Protein AF-A0A3P6T407-F1 (afdb_monomer_lite)

InterPro domains:
  IPR002453 Beta tubulin [PR01163] (12-26)
  IPR002453 Beta tubulin [PR01163] (30-53)
  IPR002453 Beta tubulin [PR01163] (60-71)
  IPR008280 Tubulin/FtsZ, C-terminal [SSF55307] (7-69)
  IPR018316 Tubulin/FtsZ, 2-layer sandwich domain [PF03953] (8-65)
  IPR037103 Tubulin/FtsZ-like, C-terminal domain [G3DSA:3.30.1330.20] (4-56)

Radius of gyration: 19.93 Å; chains: 1; bounding box: 57×21×39 Å

Sequence (77 aa):
MRLFLMLEVDDQMMSVQNKNSSYFVEWIPNNVKTAVCDIPPRGLKMAATFIGNSTAIQELFKRISEQFTGKVTFFNK

Foldseek 3Di:
DDDDDVVVVVVVVVVVCVVPVVQDDPVDPPPDDDDDDPDADPPDPDDDDDDDPHPCVVVVVVVVVVVVVVVVVVVVD

Secondary structure (DSSP, 8-state):
--PPPHHHHHHHHHHHHHHTGGGS-TTSTT-------SSPPTT-S---------TTHHHHHHHHHHHHHHHHHHHT-

pLDDT: mean 91.66, std 10.48, range [46.47, 98.25]

Organism: Cylicostephanus goldi (NCBI:txid71465)

Structure (mmCIF, N/CA/C/O backbone):
data_AF-A0A3P6T407-F1
#
_entry.id   AF-A0A3P6T407-F1
#
loop_
_atom_site.group_PDB
_atom_site.id
_atom_site.type_symbol
_atom_site.label_atom_id
_atom_site.label_alt_id
_atom_site.label_comp_id
_atom_site.label_asym_id
_atom_site.label_entity_id
_atom_site.label_seq_id
_atom_site.pdbx_PDB_ins_code
_atom_site.Cartn_x
_atom_site.Cartn_y
_atom_site.Cartn_z
_atom_site.occupancy
_atom_site.B_iso_or_equiv
_atom_site.auth_seq_id
_atom_site.auth_comp_id
_atom_site.auth_asym_id
_atom_site.auth_atom_id
_atom_site.pdbx_PDB_model_num
ATOM 1 N N . MET A 1 1 ? 12.915 -2.625 -27.217 1.00 46.47 1 MET A N 1
ATOM 2 C CA . MET A 1 1 ? 12.204 -2.779 -25.931 1.00 46.47 1 MET A CA 1
ATOM 3 C C . MET A 1 1 ? 13.082 -2.108 -24.894 1.00 46.47 1 MET A C 1
ATOM 5 O O . MET A 1 1 ? 14.217 -2.534 -24.742 1.00 46.47 1 MET A O 1
ATOM 9 N N . ARG A 1 2 ? 12.675 -0.963 -24.337 1.00 51.69 2 ARG A N 1
ATOM 10 C CA . ARG A 1 2 ? 13.505 -0.268 -23.344 1.00 51.69 2 ARG A CA 1
ATOM 11 C C . ARG A 1 2 ? 13.340 -1.048 -22.042 1.00 51.69 2 ARG A C 1
ATOM 13 O O . ARG A 1 2 ? 12.226 -1.085 -21.530 1.00 51.69 2 ARG A O 1
ATOM 20 N N . LEU A 1 3 ? 14.398 -1.716 -21.581 1.00 57.91 3 LEU A N 1
ATOM 21 C CA . LEU A 1 3 ? 14.443 -2.243 -20.218 1.00 57.91 3 LEU A CA 1
ATOM 22 C C . LEU A 1 3 ? 14.170 -1.049 -19.297 1.00 57.91 3 LEU A C 1
ATOM 24 O O . LEU A 1 3 ? 14.864 -0.034 -19.405 1.00 57.91 3 LEU A O 1
ATOM 28 N N . PHE A 1 4 ? 13.141 -1.123 -18.459 1.00 64.00 4 PHE A N 1
ATOM 29 C CA . PHE A 1 4 ? 13.027 -0.156 -17.377 1.00 64.00 4 PHE A CA 1
ATOM 30 C C . PHE A 1 4 ? 14.246 -0.343 -16.480 1.00 64.00 4 PHE A C 1
ATOM 32 O O . PHE A 1 4 ? 14.561 -1.463 -16.079 1.00 64.00 4 PHE A O 1
ATOM 39 N N . LEU A 1 5 ? 14.966 0.741 -16.203 1.00 77.56 5 LEU A N 1
ATOM 40 C CA . LEU A 1 5 ? 16.044 0.693 -15.229 1.00 77.56 5 LEU A CA 1
ATOM 41 C C . LEU A 1 5 ? 15.385 0.513 -13.863 1.00 77.56 5 LEU A C 1
ATOM 43 O O . LEU A 1 5 ? 14.646 1.389 -13.424 1.00 77.56 5 LEU A O 1
ATOM 47 N N . MET A 1 6 ? 15.651 -0.617 -13.203 1.00 85.00 6 MET A N 1
ATOM 48 C CA . MET A 1 6 ? 15.197 -0.900 -11.833 1.00 85.00 6 MET A CA 1
ATOM 49 C C . MET A 1 6 ? 15.428 0.302 -10.901 1.00 85.00 6 MET A C 1
ATOM 51 O O . MET A 1 6 ? 14.552 0.650 -10.121 1.00 85.00 6 MET A O 1
ATOM 55 N N . LEU A 1 7 ? 16.557 0.995 -11.082 1.00 89.06 7 LEU A N 1
ATOM 56 C CA . LEU A 1 7 ? 16.919 2.209 -10.351 1.00 89.06 7 LEU A CA 1
ATOM 57 C C . LEU A 1 7 ? 15.866 3.321 -10.449 1.00 89.06 7 LEU A C 1
ATOM 59 O O . LEU A 1 7 ? 15.531 3.929 -9.442 1.00 89.06 7 LEU A O 1
ATOM 63 N N . GLU A 1 8 ? 15.308 3.569 -11.636 1.00 91.81 8 GLU A N 1
ATOM 64 C CA . GLU A 1 8 ? 14.300 4.621 -11.816 1.00 91.81 8 GLU A CA 1
ATOM 65 C C . GLU A 1 8 ? 13.009 4.277 -11.060 1.00 91.81 8 GLU A C 1
ATOM 67 O O . GLU A 1 8 ? 12.393 5.146 -10.443 1.00 91.81 8 GLU A O 1
ATOM 72 N N . VAL A 1 9 ? 12.619 2.998 -11.063 1.00 92.25 9 VAL A N 1
ATOM 73 C CA . VAL A 1 9 ? 11.456 2.512 -10.306 1.00 92.25 9 VAL A CA 1
ATOM 74 C C . VAL A 1 9 ? 11.706 2.649 -8.805 1.00 92.25 9 VAL A C 1
ATOM 76 O O . VAL A 1 9 ? 10.840 3.149 -8.086 1.00 92.25 9 VAL A O 1
ATOM 79 N N . ASP A 1 10 ? 12.887 2.257 -8.337 1.00 93.00 10 ASP A N 1
ATOM 80 C CA . ASP A 1 10 ? 13.248 2.323 -6.923 1.00 93.00 10 ASP A CA 1
ATOM 81 C C . ASP A 1 10 ? 13.325 3.772 -6.415 1.00 93.00 10 ASP A C 1
ATOM 83 O O . ASP A 1 10 ? 12.787 4.066 -5.346 1.00 93.00 10 ASP A O 1
ATOM 87 N N . ASP A 1 11 ? 13.876 4.702 -7.200 1.00 95.38 11 ASP A N 1
ATOM 88 C CA . ASP A 1 11 ? 13.934 6.131 -6.863 1.00 95.38 11 ASP A CA 1
ATOM 89 C C . ASP A 1 11 ? 12.534 6.739 -6.705 1.00 95.38 11 ASP A C 1
ATOM 91 O O . ASP A 1 11 ? 12.256 7.470 -5.745 1.00 95.38 11 ASP A O 1
ATOM 95 N N . GLN A 1 12 ? 11.613 6.413 -7.618 1.00 95.25 12 GLN A N 1
ATOM 96 C CA . GLN A 1 12 ? 10.228 6.876 -7.514 1.00 95.25 12 GLN A CA 1
ATOM 97 C C . GLN A 1 12 ? 9.532 6.284 -6.287 1.00 95.25 12 GLN A C 1
ATOM 99 O O . GLN A 1 12 ? 8.859 7.004 -5.544 1.00 95.25 12 GLN A O 1
ATOM 104 N N . MET A 1 13 ? 9.728 4.993 -6.025 1.00 95.88 13 MET A N 1
ATOM 105 C CA . MET A 1 13 ? 9.114 4.306 -4.888 1.00 95.88 13 MET A CA 1
ATOM 106 C C . MET A 1 13 ? 9.673 4.785 -3.546 1.00 95.88 13 MET A C 1
ATOM 108 O O . MET A 1 13 ? 8.926 4.880 -2.569 1.00 95.88 13 MET A O 1
ATOM 112 N N . MET A 1 14 ? 10.949 5.165 -3.496 1.00 95.69 14 MET A N 1
ATOM 113 C CA . MET A 1 14 ? 11.563 5.836 -2.352 1.00 95.69 14 MET A CA 1
ATOM 114 C C . MET A 1 14 ? 10.974 7.238 -2.148 1.00 95.69 14 MET A C 1
ATOM 116 O O . MET A 1 14 ? 10.602 7.605 -1.033 1.00 95.69 14 MET A O 1
ATOM 120 N N . SER A 1 15 ? 10.815 8.020 -3.223 1.00 97.31 15 SER A N 1
ATOM 121 C CA . SER A 1 15 ? 10.212 9.360 -3.157 1.00 97.31 15 SER A CA 1
ATOM 122 C C . SER A 1 15 ? 8.787 9.323 -2.602 1.00 97.31 15 SER A C 1
ATOM 124 O O . SER A 1 15 ? 8.431 10.148 -1.759 1.00 97.31 15 SER A O 1
ATOM 126 N N . VAL A 1 16 ? 7.974 8.356 -3.040 1.00 96.81 16 VAL A N 1
ATOM 127 C CA . VAL A 1 16 ? 6.593 8.178 -2.566 1.00 96.81 16 VAL A CA 1
ATOM 128 C C . VAL A 1 16 ? 6.556 7.826 -1.081 1.00 96.81 16 VAL A C 1
ATOM 130 O O . VAL A 1 16 ? 5.778 8.437 -0.348 1.00 96.81 16 VAL A O 1
ATOM 133 N N . GLN A 1 17 ? 7.400 6.893 -0.633 1.00 96.38 17 GLN A N 1
ATOM 134 C CA . GLN A 1 17 ? 7.482 6.507 0.779 1.00 96.38 17 GLN A CA 1
ATOM 135 C C . GLN A 1 17 ? 7.928 7.676 1.660 1.00 96.38 17 GLN A C 1
ATOM 137 O O . GLN A 1 17 ? 7.300 7.940 2.677 1.00 96.38 17 GLN A O 1
ATOM 142 N N . ASN A 1 18 ? 8.940 8.436 1.237 1.00 96.31 18 ASN A N 1
ATOM 143 C CA . ASN A 1 18 ? 9.453 9.568 2.012 1.00 96.31 18 ASN A CA 1
ATOM 144 C C . ASN A 1 18 ? 8.449 10.720 2.113 1.00 96.31 18 ASN A C 1
ATOM 146 O O . ASN A 1 18 ? 8.282 11.302 3.182 1.00 96.31 18 ASN A O 1
ATOM 150 N N . LYS A 1 19 ? 7.759 11.052 1.015 1.00 97.94 19 LYS A N 1
ATOM 151 C CA . LYS A 1 19 ? 6.753 12.129 1.000 1.00 97.94 19 LYS A CA 1
ATOM 152 C C . LYS A 1 19 ? 5.514 11.798 1.831 1.00 97.94 19 LYS A C 1
ATOM 154 O O . LYS A 1 19 ? 4.862 12.712 2.320 1.00 97.94 19 LYS A O 1
ATOM 159 N N . ASN A 1 20 ? 5.188 10.515 1.964 1.00 96.69 20 ASN A N 1
ATOM 160 C CA . ASN A 1 20 ? 3.963 10.038 2.603 1.00 96.69 20 ASN A CA 1
ATOM 161 C C . ASN A 1 20 ? 4.262 9.093 3.774 1.00 96.69 20 ASN A C 1
ATOM 163 O O . ASN A 1 20 ? 3.498 8.161 4.020 1.00 96.69 20 ASN A O 1
ATOM 167 N N . SER A 1 21 ? 5.383 9.297 4.470 1.00 94.94 21 SER A N 1
ATOM 168 C CA . SER A 1 21 ? 5.898 8.358 5.474 1.00 94.94 21 SER A CA 1
ATOM 169 C C . SER A 1 21 ? 4.879 8.035 6.566 1.00 94.94 21 SER A C 1
ATOM 171 O O . SER A 1 21 ? 4.777 6.886 6.979 1.00 94.94 21 SER A O 1
ATOM 173 N N . SER A 1 22 ? 4.044 9.006 6.945 1.00 96.81 22 SER A N 1
ATOM 174 C CA . SER A 1 22 ? 2.973 8.845 7.936 1.00 96.81 22 SER A CA 1
ATOM 175 C C . SER A 1 22 ? 1.874 7.848 7.545 1.00 96.81 22 SER A C 1
ATOM 177 O O . SER A 1 22 ? 1.126 7.401 8.414 1.00 96.81 22 SER A O 1
ATOM 179 N N . TYR A 1 23 ? 1.750 7.483 6.265 1.00 96.81 23 TYR A N 1
ATOM 180 C CA . TYR A 1 23 ? 0.813 6.453 5.801 1.00 96.81 23 TYR A CA 1
ATOM 181 C C . TYR A 1 23 ? 1.380 5.033 5.897 1.00 96.81 23 TYR A C 1
ATOM 183 O O . TYR A 1 23 ? 0.631 4.066 5.739 1.00 96.81 23 TYR A O 1
ATOM 191 N N . PHE A 1 24 ? 2.677 4.890 6.169 1.00 96.56 24 PHE A N 1
ATOM 192 C CA . PHE A 1 24 ? 3.343 3.606 6.332 1.00 96.56 24 PHE A CA 1
ATOM 193 C C . PHE A 1 24 ? 3.637 3.361 7.808 1.00 96.56 24 PHE A C 1
ATOM 195 O O . PHE A 1 24 ? 4.097 4.236 8.535 1.00 96.56 24 PHE A O 1
ATOM 202 N N . VAL A 1 25 ? 3.371 2.143 8.268 1.00 96.94 25 VAL A N 1
ATOM 203 C CA . VAL A 1 25 ? 3.630 1.776 9.660 1.00 96.94 25 VAL A CA 1
ATOM 204 C C . VAL A 1 25 ? 5.130 1.635 9.922 1.00 96.94 25 VAL A C 1
ATOM 206 O O . VAL A 1 25 ? 5.810 0.875 9.238 1.00 96.94 25 VAL A O 1
ATOM 209 N N . GLU A 1 26 ? 5.639 2.320 10.945 1.00 94.75 26 GLU A N 1
ATOM 210 C CA . GLU A 1 26 ? 7.076 2.335 11.270 1.00 94.75 26 GLU A CA 1
ATOM 211 C C . GLU A 1 26 ? 7.574 1.020 11.887 1.00 94.75 26 GLU A C 1
ATOM 213 O O . GLU A 1 26 ? 8.742 0.661 11.763 1.00 94.75 26 GLU A O 1
ATOM 218 N N . TRP A 1 27 ? 6.682 0.265 12.532 1.00 95.88 27 TRP A N 1
ATOM 219 C CA . TRP A 1 27 ? 7.025 -0.983 13.217 1.00 95.88 27 TRP A CA 1
ATOM 220 C C . TRP A 1 27 ? 7.249 -2.170 12.263 1.00 95.88 27 TRP A C 1
ATOM 222 O O . TRP A 1 27 ? 7.756 -3.203 12.700 1.00 95.88 27 TRP A O 1
ATOM 232 N N . ILE A 1 28 ? 6.917 -2.033 10.970 1.00 96.00 28 ILE A N 1
ATOM 233 C CA . ILE A 1 28 ? 7.351 -2.968 9.920 1.00 96.00 28 ILE A CA 1
ATOM 234 C C . ILE A 1 28 ? 8.378 -2.257 9.030 1.00 96.00 28 ILE A C 1
ATOM 236 O O . ILE A 1 28 ? 7.987 -1.499 8.137 1.00 96.00 28 ILE A O 1
ATOM 240 N N . PRO A 1 29 ? 9.683 -2.515 9.205 1.00 94.31 29 PRO A N 1
ATOM 241 C CA . PRO A 1 29 ? 10.700 -1.902 8.363 1.00 94.31 29 PRO A CA 1
ATOM 242 C C . PRO A 1 29 ? 10.612 -2.426 6.924 1.00 94.31 29 PRO A C 1
ATOM 244 O O . PRO A 1 29 ? 10.395 -3.617 6.693 1.00 94.31 29 PRO A O 1
ATOM 247 N N . ASN A 1 30 ? 10.847 -1.547 5.945 1.00 93.50 30 ASN A N 1
ATOM 248 C CA . ASN A 1 30 ? 10.888 -1.886 4.515 1.00 93.50 30 ASN A CA 1
ATOM 249 C C . ASN A 1 30 ? 9.643 -2.659 4.028 1.00 93.50 30 ASN A C 1
ATOM 251 O O . ASN A 1 30 ? 9.769 -3.647 3.296 1.00 93.50 30 ASN A O 1
ATOM 255 N N . ASN A 1 31 ? 8.456 -2.225 4.460 1.00 95.44 31 ASN A N 1
ATOM 256 C 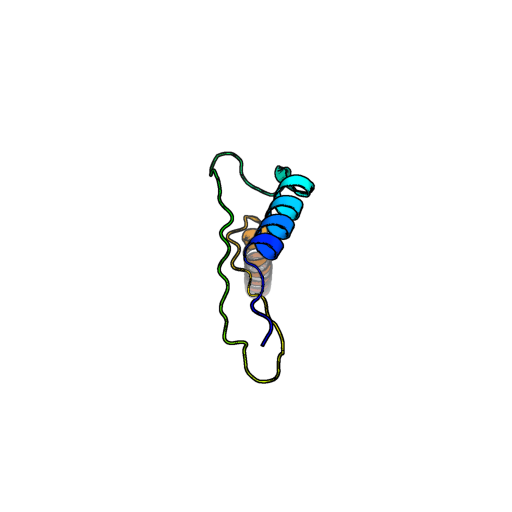CA . ASN A 1 31 ? 7.165 -2.874 4.198 1.00 95.44 31 ASN A CA 1
ATOM 257 C C . ASN A 1 31 ? 6.629 -2.691 2.763 1.00 95.44 31 ASN A C 1
ATOM 259 O O . ASN A 1 31 ? 5.621 -3.299 2.407 1.00 95.44 31 ASN A O 1
ATOM 263 N N . VAL A 1 32 ? 7.317 -1.911 1.928 1.00 96.50 32 VAL A N 1
ATOM 264 C CA . VAL A 1 32 ? 7.048 -1.784 0.493 1.00 96.50 32 VAL A CA 1
ATOM 265 C C . VAL A 1 32 ? 8.109 -2.552 -0.287 1.00 96.50 32 VAL A C 1
ATOM 267 O O . VAL A 1 32 ? 9.309 -2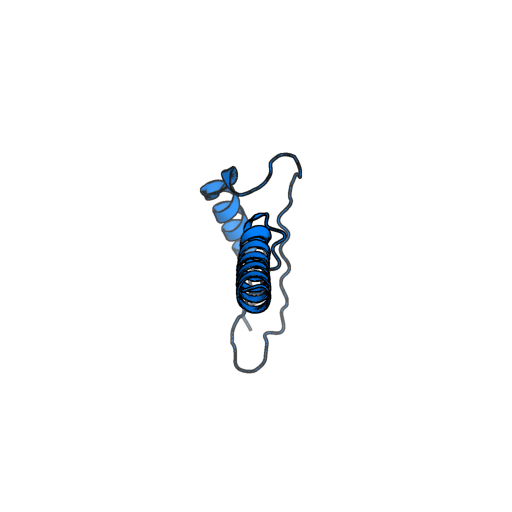.381 -0.063 1.00 96.50 32 VAL A O 1
ATOM 270 N N . LYS A 1 33 ? 7.665 -3.403 -1.217 1.00 95.06 33 LYS A N 1
ATOM 271 C CA . LYS A 1 33 ? 8.527 -4.15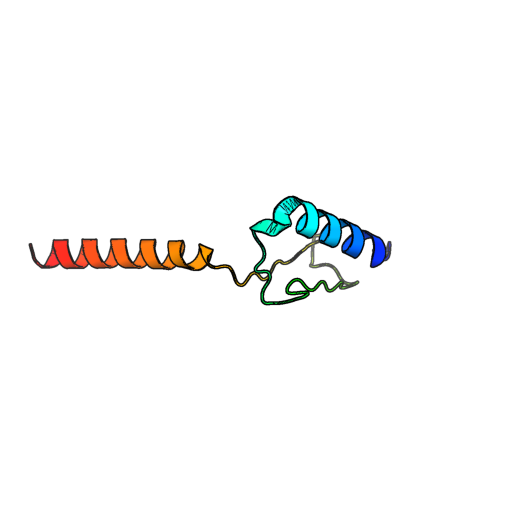9 -2.132 1.00 95.06 33 LYS A CA 1
ATOM 272 C C . LYS A 1 33 ? 8.086 -3.938 -3.568 1.00 95.06 33 LYS A C 1
ATOM 274 O O . LYS A 1 33 ? 6.895 -3.845 -3.854 1.00 95.06 33 LYS A O 1
ATOM 279 N N . THR A 1 34 ? 9.065 -3.868 -4.455 1.00 94.44 34 THR A N 1
ATOM 280 C CA . THR A 1 34 ? 8.896 -3.614 -5.882 1.00 94.44 34 THR A CA 1
ATOM 281 C C . THR A 1 34 ? 9.398 -4.820 -6.665 1.00 94.44 34 THR A C 1
ATOM 283 O O . THR A 1 34 ? 10.355 -5.485 -6.271 1.00 94.44 34 THR A O 1
ATOM 286 N N . ALA A 1 35 ? 8.720 -5.131 -7.765 1.00 92.62 35 ALA A N 1
ATOM 287 C CA . ALA A 1 35 ? 9.144 -6.143 -8.721 1.00 92.62 35 ALA A CA 1
ATOM 288 C C . ALA A 1 35 ? 8.861 -5.627 -10.131 1.00 92.62 35 ALA A C 1
ATOM 290 O O . ALA A 1 35 ? 7.830 -4.993 -10.369 1.00 92.62 35 ALA A O 1
ATOM 291 N N . VAL A 1 36 ? 9.776 -5.899 -11.058 1.00 92.00 36 VAL A N 1
ATOM 292 C CA . VAL A 1 36 ? 9.675 -5.480 -12.459 1.00 92.00 36 VAL A CA 1
ATOM 293 C C . VAL A 1 36 ? 9.623 -6.726 -13.335 1.00 92.00 36 VAL A C 1
ATOM 295 O O . VAL A 1 36 ? 10.355 -7.685 -13.106 1.00 92.00 36 VAL A O 1
ATOM 298 N N . CYS A 1 37 ? 8.732 -6.711 -14.324 1.00 91.00 37 CYS A N 1
ATOM 299 C CA . CYS A 1 37 ? 8.599 -7.765 -15.322 1.00 91.00 37 CYS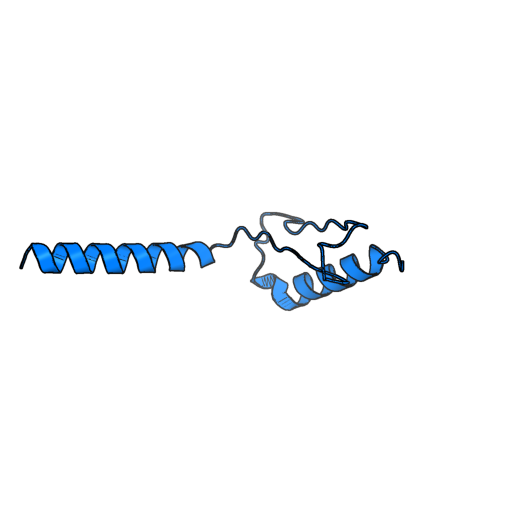 A CA 1
ATOM 300 C C . CYS A 1 37 ? 8.836 -7.172 -16.712 1.00 91.00 37 CYS A C 1
ATOM 302 O O . CYS A 1 37 ? 8.220 -6.165 -17.065 1.00 91.00 37 CYS A O 1
ATOM 304 N N . ASP A 1 38 ? 9.691 -7.817 -17.507 1.00 89.94 38 ASP A N 1
ATOM 305 C CA . ASP A 1 38 ? 10.037 -7.357 -18.858 1.00 89.94 38 ASP A CA 1
ATOM 306 C C . ASP A 1 38 ? 8.903 -7.557 -19.876 1.00 89.94 38 ASP A C 1
ATOM 308 O O . ASP A 1 38 ? 8.894 -6.928 -20.935 1.00 89.94 38 ASP A O 1
ATOM 312 N N . ILE A 1 39 ? 7.938 -8.433 -19.576 1.00 91.75 39 ILE A N 1
ATOM 313 C CA . ILE A 1 39 ? 6.829 -8.769 -20.474 1.00 91.75 39 ILE A CA 1
ATOM 314 C C . ILE A 1 39 ? 5.570 -8.006 -20.031 1.00 91.75 39 ILE A C 1
ATOM 316 O O . ILE A 1 39 ? 4.981 -8.349 -19.002 1.00 91.75 39 ILE A O 1
ATOM 320 N N . PRO A 1 40 ? 5.109 -6.997 -20.796 1.00 91.69 40 PRO A N 1
ATOM 321 C CA . PRO A 1 40 ? 3.896 -6.264 -20.461 1.00 91.69 40 PRO A CA 1
ATOM 322 C C . PRO A 1 40 ? 2.626 -7.072 -20.790 1.00 91.69 40 PRO A C 1
ATOM 324 O O . PRO A 1 40 ? 2.650 -7.980 -21.629 1.00 91.69 40 PRO A O 1
ATOM 327 N N . PRO A 1 41 ? 1.477 -6.722 -20.184 1.00 95.12 41 PRO A N 1
ATOM 328 C CA . PRO A 1 41 ? 0.189 -7.299 -20.552 1.00 95.12 41 PRO A CA 1
ATOM 329 C C . PRO A 1 41 ? -0.225 -6.918 -21.984 1.00 95.12 41 PRO A C 1
ATOM 331 O O . PRO A 1 41 ? 0.197 -5.902 -22.540 1.00 95.12 41 PRO A O 1
ATOM 334 N N . ARG A 1 42 ? -1.092 -7.738 -22.591 1.00 95.88 42 ARG A N 1
ATOM 335 C CA . ARG A 1 42 ? -1.546 -7.547 -23.979 1.00 95.88 42 ARG A CA 1
ATOM 336 C C . ARG A 1 42 ? -2.223 -6.185 -24.164 1.00 95.88 42 ARG A C 1
ATOM 338 O O . ARG A 1 42 ? -3.082 -5.805 -23.378 1.00 95.88 42 ARG A O 1
ATOM 345 N N . GLY A 1 43 ? -1.864 -5.484 -25.240 1.00 95.69 43 GLY A N 1
ATOM 346 C CA . GLY A 1 43 ? -2.467 -4.198 -25.610 1.00 95.69 43 GLY A CA 1
ATOM 347 C C . GLY A 1 43 ? -1.911 -2.979 -24.869 1.00 95.69 43 GLY A C 1
ATOM 348 O O . GLY A 1 43 ? -2.300 -1.860 -25.194 1.00 95.69 43 GLY A O 1
ATOM 349 N N . LEU A 1 44 ? -0.979 -3.158 -23.927 1.00 95.06 44 LEU A N 1
ATOM 350 C CA . LEU A 1 44 ? -0.356 -2.065 -23.180 1.00 95.06 44 LEU 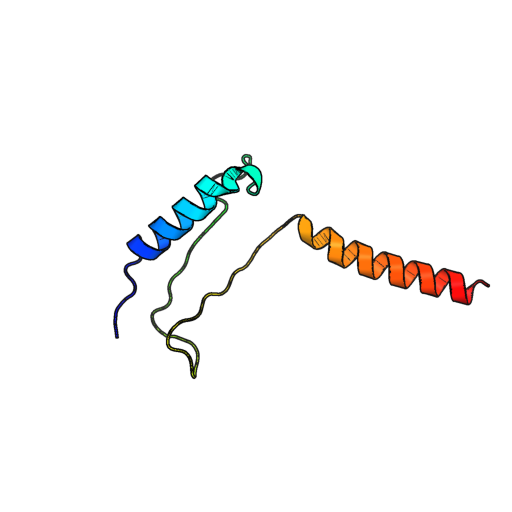A CA 1
ATOM 351 C C . LEU A 1 44 ? 1.163 -2.053 -23.374 1.00 95.06 44 LEU A C 1
ATOM 353 O O . LEU A 1 44 ? 1.803 -3.092 -23.513 1.00 95.06 44 LEU A O 1
ATOM 357 N N . LYS A 1 45 ? 1.749 -0.851 -23.360 1.00 90.94 45 LYS A N 1
ATOM 358 C CA . LYS A 1 45 ? 3.211 -0.664 -23.374 1.00 90.94 45 LYS A CA 1
ATOM 359 C C . LYS A 1 45 ? 3.829 -0.752 -21.974 1.00 90.94 45 LYS A C 1
ATOM 361 O O . LYS A 1 45 ? 5.022 -1.003 -21.862 1.00 90.94 45 LYS A O 1
ATOM 366 N N . MET A 1 46 ? 3.028 -0.519 -20.932 1.00 91.19 46 MET A N 1
ATOM 367 C CA . MET A 1 46 ? 3.415 -0.541 -19.522 1.00 91.19 46 MET A CA 1
ATOM 368 C C . MET A 1 46 ? 2.167 -0.742 -18.660 1.00 91.19 46 MET A C 1
ATOM 370 O O . MET A 1 46 ? 1.091 -0.260 -19.016 1.00 91.19 46 MET A O 1
ATOM 374 N N . ALA A 1 47 ? 2.319 -1.424 -17.529 1.00 93.38 47 ALA A N 1
ATOM 375 C CA . ALA A 1 47 ? 1.307 -1.514 -16.487 1.00 93.38 47 ALA A CA 1
ATOM 376 C C . ALA A 1 47 ? 1.987 -1.625 -15.118 1.00 93.38 47 ALA A C 1
ATOM 378 O O . ALA A 1 47 ? 3.114 -2.108 -15.024 1.00 93.38 47 ALA A O 1
ATOM 379 N N . ALA A 1 48 ? 1.281 -1.218 -14.067 1.00 94.69 48 ALA A N 1
ATOM 380 C CA . ALA A 1 48 ? 1.680 -1.430 -12.683 1.00 94.69 48 ALA A CA 1
ATOM 381 C C . ALA A 1 48 ? 0.517 -2.081 -11.929 1.00 94.69 48 ALA A C 1
ATOM 383 O O . ALA A 1 48 ? -0.644 -1.757 -12.173 1.00 94.69 48 ALA A O 1
ATOM 384 N N . THR A 1 49 ? 0.829 -3.006 -11.026 1.00 96.38 49 THR A N 1
ATOM 385 C CA . THR A 1 49 ? -0.152 -3.629 -10.130 1.00 96.38 49 THR A CA 1
ATOM 386 C C . THR A 1 49 ? 0.271 -3.348 -8.700 1.00 96.38 49 THR A C 1
ATOM 388 O O . THR A 1 49 ? 1.411 -3.620 -8.333 1.00 96.38 49 THR A O 1
ATOM 391 N N . PHE A 1 50 ? -0.641 -2.802 -7.898 1.00 96.81 50 PHE A N 1
ATOM 392 C CA . PHE A 1 50 ? -0.396 -2.502 -6.493 1.00 96.81 50 PHE A CA 1
ATOM 393 C C . PHE A 1 50 ? -1.157 -3.485 -5.606 1.00 96.81 50 PHE A C 1
ATOM 395 O O . PHE A 1 50 ? -2.367 -3.653 -5.752 1.00 96.81 50 PHE A O 1
ATOM 402 N N . ILE A 1 51 ? -0.441 -4.119 -4.678 1.00 97.75 51 ILE A N 1
ATOM 403 C CA . ILE A 1 51 ? -1.014 -5.004 -3.664 1.00 97.75 51 ILE A CA 1
ATOM 404 C C . ILE A 1 51 ? -0.750 -4.355 -2.309 1.00 97.75 51 ILE A C 1
ATOM 406 O O . ILE A 1 51 ? 0.375 -4.370 -1.815 1.00 97.75 51 ILE A O 1
ATOM 410 N N . GLY A 1 52 ? -1.789 -3.755 -1.732 1.00 97.00 52 GLY A N 1
ATOM 411 C CA . GLY A 1 52 ? -1.706 -3.058 -0.453 1.00 97.00 52 GLY A CA 1
ATOM 412 C C . GLY A 1 52 ? -2.458 -3.794 0.648 1.00 97.00 52 GLY A C 1
ATOM 413 O O . GLY A 1 52 ? -3.653 -4.048 0.517 1.00 97.00 52 GLY A O 1
ATOM 414 N N . ASN A 1 53 ? -1.780 -4.072 1.761 1.00 97.56 53 ASN A N 1
ATOM 415 C CA . ASN A 1 53 ? -2.432 -4.424 3.020 1.00 97.56 53 ASN A CA 1
ATOM 416 C C . ASN A 1 53 ? -2.626 -3.142 3.843 1.00 97.56 53 ASN A C 1
ATOM 418 O O . ASN A 1 53 ? -1.724 -2.722 4.564 1.00 97.56 53 ASN A O 1
ATOM 422 N N . SER A 1 54 ? -3.768 -2.475 3.660 1.00 97.75 54 SER A N 1
ATOM 423 C CA . SER A 1 54 ? -4.074 -1.185 4.288 1.00 97.75 54 SER A CA 1
ATOM 424 C C . SER A 1 54 ? -5.219 -1.308 5.285 1.00 97.75 54 SER A C 1
ATOM 426 O O . SER A 1 54 ? -6.229 -1.956 5.007 1.00 97.75 54 SER A O 1
ATOM 428 N N . THR A 1 55 ? -5.113 -0.602 6.413 1.00 97.69 55 THR A N 1
ATOM 429 C CA . THR A 1 55 ? -6.193 -0.481 7.407 1.00 97.69 55 THR A CA 1
ATOM 430 C C . THR A 1 55 ? -7.448 0.182 6.835 1.00 97.69 55 THR A C 1
ATOM 432 O O . THR A 1 55 ? -8.525 0.017 7.408 1.00 97.69 55 THR A O 1
ATOM 435 N N . ALA A 1 56 ? -7.353 0.867 5.689 1.00 97.75 56 ALA A N 1
ATOM 436 C CA . ALA A 1 56 ? -8.495 1.417 4.959 1.00 97.75 56 ALA A CA 1
ATOM 437 C C . ALA A 1 56 ? -9.492 0.338 4.493 1.00 97.75 56 ALA A C 1
ATOM 439 O O . ALA A 1 56 ? -10.670 0.633 4.306 1.00 97.75 56 ALA A O 1
ATOM 440 N N . ILE A 1 57 ? -9.079 -0.937 4.389 1.00 98.06 57 ILE A N 1
ATOM 441 C CA . ILE A 1 57 ? -9.987 -2.044 4.037 1.00 98.06 57 ILE A CA 1
ATOM 442 C C . ILE A 1 57 ? -11.183 -2.160 4.996 1.00 98.06 57 ILE A C 1
ATOM 444 O O . ILE A 1 57 ? -12.248 -2.643 4.613 1.00 98.06 57 ILE A O 1
ATOM 448 N N . GLN A 1 58 ? -11.046 -1.662 6.230 1.00 97.50 58 GLN A N 1
ATOM 449 C CA . GLN A 1 58 ? -12.135 -1.611 7.203 1.00 97.50 58 GLN A CA 1
ATOM 450 C C . GLN A 1 58 ? -13.359 -0.835 6.694 1.00 97.50 58 GLN A C 1
ATOM 452 O O . GLN A 1 58 ? -14.475 -1.151 7.087 1.00 97.50 58 GLN A O 1
ATOM 457 N N . GLU A 1 59 ? -13.183 0.165 5.828 1.00 98.25 59 GLU A N 1
ATOM 458 C CA . GLU A 1 59 ? -14.284 0.982 5.301 1.00 98.25 59 GLU A CA 1
ATOM 459 C C . GLU A 1 59 ? -15.219 0.155 4.419 1.00 98.25 59 GLU A C 1
ATOM 461 O O . GLU A 1 59 ? -16.442 0.278 4.506 1.00 98.25 59 GLU A O 1
ATOM 466 N N . LEU A 1 60 ? -14.655 -0.767 3.633 1.00 98.19 60 LEU A N 1
ATOM 467 C CA . LEU A 1 60 ? -15.434 -1.727 2.860 1.00 98.19 60 LEU A CA 1
ATOM 468 C C . LEU A 1 60 ? -16.276 -2.619 3.782 1.00 98.19 60 LEU A C 1
ATOM 470 O O . LEU A 1 60 ? -17.464 -2.823 3.524 1.00 98.19 60 LEU A O 1
ATOM 474 N N . PHE A 1 61 ? -15.677 -3.124 4.863 1.00 98.19 61 PHE A N 1
ATOM 475 C CA . PHE A 1 61 ? -16.387 -3.952 5.838 1.00 98.19 61 PHE A CA 1
ATOM 476 C C . PHE A 1 61 ? -17.469 -3.167 6.587 1.00 98.19 61 PHE A C 1
ATOM 478 O O . PHE A 1 61 ? -18.572 -3.686 6.760 1.00 98.19 61 PHE A O 1
ATOM 485 N N . LYS A 1 62 ? -17.208 -1.907 6.960 1.00 98.19 62 LYS A N 1
ATOM 486 C CA . LYS A 1 62 ? -18.208 -1.006 7.557 1.00 98.19 62 LYS A CA 1
ATOM 487 C C . LYS A 1 62 ? -19.412 -0.837 6.632 1.00 98.19 62 LYS A C 1
ATOM 489 O O . LYS A 1 62 ? -20.532 -1.088 7.064 1.00 98.19 62 LYS A O 1
ATOM 494 N N . ARG A 1 63 ? -19.188 -0.563 5.342 1.00 98.19 63 ARG A N 1
ATOM 495 C CA . ARG A 1 63 ? -20.265 -0.432 4.344 1.00 98.19 63 ARG A CA 1
ATOM 496 C C . ARG A 1 63 ? -21.139 -1.685 4.248 1.00 98.19 63 ARG A C 1
ATOM 498 O O . ARG A 1 63 ? -22.360 -1.583 4.176 1.00 98.19 63 ARG A O 1
ATOM 505 N N . ILE A 1 64 ? -20.530 -2.872 4.231 1.00 97.94 64 ILE A N 1
ATOM 506 C CA . ILE A 1 64 ? -21.279 -4.139 4.185 1.00 97.94 64 ILE A CA 1
ATOM 507 C C . ILE A 1 64 ? -22.081 -4.337 5.480 1.00 97.94 64 ILE A C 1
ATOM 509 O O . ILE A 1 64 ? -23.252 -4.715 5.424 1.00 97.94 64 ILE A O 1
ATOM 513 N N . SER A 1 65 ? -21.477 -4.044 6.633 1.00 97.44 65 SER A N 1
ATOM 514 C CA . SER A 1 65 ? -22.125 -4.149 7.945 1.00 97.44 65 SER A CA 1
ATOM 515 C C . SER A 1 65 ? -23.338 -3.219 8.072 1.00 97.44 65 SER A C 1
ATOM 517 O O . SER A 1 65 ? -24.404 -3.643 8.523 1.00 97.44 65 SER A O 1
ATOM 519 N N . GLU A 1 66 ? -23.220 -1.975 7.605 1.00 97.31 66 GLU A N 1
ATOM 520 C CA . GLU A 1 66 ? -24.311 -0.993 7.589 1.00 97.31 66 GLU A CA 1
ATOM 521 C C . GLU A 1 66 ? -25.480 -1.460 6.715 1.00 97.31 66 GLU A C 1
ATOM 523 O O . GLU A 1 66 ? -26.633 -1.436 7.149 1.00 97.31 66 GLU A O 1
ATOM 528 N N . GLN A 1 67 ? -25.195 -1.958 5.508 1.00 96.00 67 GLN A N 1
ATOM 529 C CA . GLN A 1 67 ? -26.222 -2.503 4.617 1.00 96.00 67 GLN A CA 1
ATOM 530 C C . GLN A 1 67 ? -26.922 -3.722 5.222 1.00 96.00 67 GLN A C 1
ATOM 532 O O . GLN A 1 67 ? -28.143 -3.856 5.110 1.00 96.00 67 GLN A O 1
ATOM 537 N N . PHE A 1 68 ? -26.167 -4.615 5.862 1.00 96.06 68 PHE A N 1
ATOM 538 C CA . PHE A 1 68 ? -26.722 -5.784 6.534 1.00 96.06 68 PHE A CA 1
ATOM 539 C C . PHE A 1 68 ? -27.621 -5.378 7.706 1.00 96.06 68 PHE A C 1
ATOM 541 O O . PHE A 1 68 ? -28.774 -5.802 7.771 1.00 96.06 68 PHE A O 1
ATOM 548 N N . THR A 1 69 ? -27.137 -4.494 8.578 1.00 95.50 69 THR A N 1
ATOM 549 C CA . THR A 1 69 ? -27.883 -3.990 9.741 1.00 95.50 69 THR A CA 1
ATOM 550 C C . THR A 1 69 ? -29.162 -3.273 9.311 1.00 95.50 69 THR A C 1
ATOM 552 O O . THR A 1 69 ? -30.228 -3.513 9.881 1.00 95.50 69 THR A O 1
ATOM 555 N N . GLY A 1 70 ? -29.095 -2.453 8.258 1.00 93.94 70 GLY A N 1
ATOM 556 C CA . GLY A 1 70 ? -30.262 -1.787 7.680 1.00 93.94 70 GLY A CA 1
ATOM 557 C C . GLY A 1 70 ? -31.313 -2.777 7.174 1.00 93.94 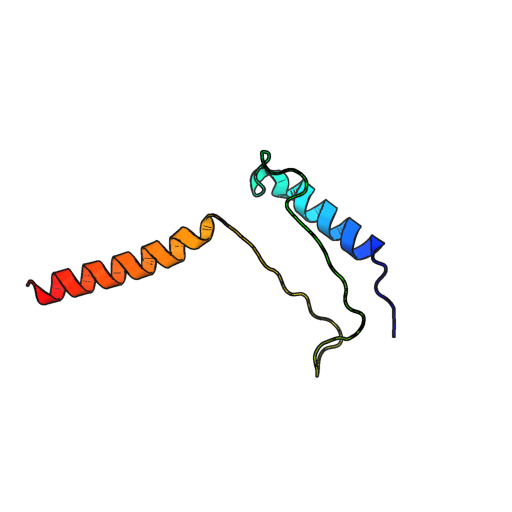70 GLY A C 1
ATOM 558 O O . GLY A 1 70 ? -32.495 -2.626 7.480 1.00 93.94 70 GLY A O 1
ATOM 559 N N . LYS A 1 71 ? -30.894 -3.837 6.469 1.00 90.12 71 LYS A N 1
ATOM 560 C CA . LYS A 1 71 ? -31.805 -4.900 6.011 1.00 90.12 71 LYS A CA 1
ATOM 561 C C . LYS A 1 71 ? -32.437 -5.659 7.172 1.00 90.12 71 LYS A C 1
ATOM 563 O O . LYS A 1 71 ? -33.647 -5.849 7.171 1.00 90.12 71 LYS A O 1
ATOM 568 N N . VAL A 1 72 ? -31.651 -6.063 8.170 1.00 89.31 72 VAL A N 1
ATOM 569 C CA . VAL A 1 72 ? -32.172 -6.759 9.359 1.00 89.31 72 VAL A CA 1
ATOM 570 C C . VAL A 1 72 ? -33.182 -5.881 10.095 1.00 89.31 72 VAL A C 1
ATOM 572 O O . VAL A 1 72 ? -34.238 -6.365 10.490 1.00 89.31 72 VAL A O 1
ATOM 575 N N . THR A 1 73 ? -32.906 -4.585 10.225 1.00 84.88 73 THR A N 1
ATOM 576 C CA . THR A 1 73 ? -33.828 -3.635 10.864 1.00 84.88 73 THR A CA 1
ATOM 577 C C . THR A 1 73 ? -35.121 -3.479 10.065 1.00 84.88 73 THR A C 1
ATOM 579 O O . THR A 1 73 ? -36.187 -3.417 10.663 1.00 84.88 73 THR A O 1
ATOM 582 N N . PHE A 1 74 ? -35.052 -3.459 8.730 1.00 85.00 74 PHE A N 1
ATOM 583 C CA . PHE A 1 74 ? -36.239 -3.424 7.871 1.00 85.00 74 PHE A CA 1
ATOM 584 C C . PHE A 1 74 ? -37.102 -4.686 8.006 1.00 85.00 74 PHE A C 1
ATOM 586 O O . PHE A 1 74 ? -38.315 -4.571 8.054 1.00 85.00 74 PHE A O 1
ATOM 593 N N . PHE A 1 75 ? -36.500 -5.877 8.094 1.00 80.62 75 PHE A N 1
ATOM 594 C CA . PHE A 1 75 ? -37.248 -7.133 8.253 1.00 80.62 75 PHE A CA 1
ATOM 595 C C . PHE A 1 75 ? -37.895 -7.309 9.634 1.00 80.62 75 PHE A C 1
ATOM 597 O O . PHE A 1 75 ? -38.894 -8.010 9.742 1.00 80.62 75 PHE A O 1
ATOM 604 N N . ASN A 1 76 ? -37.316 -6.727 10.688 1.00 76.00 76 ASN A N 1
ATOM 605 C CA . ASN A 1 76 ? -37.862 -6.794 12.051 1.00 76.00 76 ASN A CA 1
ATOM 606 C C . ASN A 1 76 ? -38.867 -5.668 12.356 1.00 76.00 76 ASN A C 1
ATOM 608 O O . ASN A 1 76 ? -39.265 -5.504 13.511 1.00 76.00 76 ASN A O 1
ATOM 612 N N . LYS A 1 77 ? -39.231 -4.872 11.350 1.00 60.81 77 LYS A N 1
ATOM 613 C CA . LYS A 1 77 ? -40.199 -3.783 11.441 1.00 60.81 77 LYS A CA 1
ATOM 614 C C . LYS A 1 77 ? -41.446 -4.140 10.645 1.00 60.81 77 LYS A C 1
ATOM 616 O O . LYS A 1 77 ? -42.538 -3.773 11.124 1.00 60.81 77 LYS A O 1
#